Protein AF-A0A8T0U8W2-F1 (afdb_monomer_lite)

Foldseek 3Di:
DVVVVCVVVVVLVVVLVVLVVVLVVVLVVCCVPCVVPDPVVSVVVNVVSVVVSVVSVVVVVVVVVVVVVVVVVVVVVVVVVVVVD

Structure (mmCIF, N/CA/C/O backbone):
data_AF-A0A8T0U8W2-F1
#
_entry.id   AF-A0A8T0U8W2-F1
#
loop_
_atom_site.group_PDB
_atom_site.id
_atom_site.type_symbol
_atom_site.label_atom_id
_atom_site.label_alt_id
_atom_site.label_comp_id
_atom_site.label_asym_id
_atom_site.label_entity_id
_atom_site.label_seq_id
_atom_site.pdbx_PDB_ins_code
_atom_site.Cartn_x
_atom_site.Cartn_y
_atom_site.Cartn_z
_atom_site.occupancy
_atom_site.B_iso_or_equiv
_atom_site.auth_seq_id
_atom_site.auth_comp_id
_atom_site.auth_asym_id
_atom_site.auth_atom_id
_atom_site.pdbx_PDB_model_num
ATOM 1 N N . MET A 1 1 ? 13.912 9.242 -22.081 1.00 55.03 1 MET A N 1
ATOM 2 C CA . MET A 1 1 ? 13.182 8.082 -21.506 1.00 55.03 1 MET A CA 1
ATOM 3 C C . MET A 1 1 ? 12.647 8.318 -20.079 1.00 55.03 1 MET A C 1
ATOM 5 O O . MET A 1 1 ? 12.302 7.353 -19.413 1.00 55.03 1 MET A O 1
ATOM 9 N N . ALA A 1 2 ? 12.534 9.564 -19.593 1.00 59.16 2 ALA A N 1
ATOM 10 C CA . ALA A 1 2 ? 12.051 9.839 -18.229 1.00 59.16 2 ALA A CA 1
ATOM 11 C C . ALA A 1 2 ? 10.514 9.880 -18.121 1.00 59.16 2 ALA A C 1
ATOM 13 O O . ALA A 1 2 ? 9.949 9.402 -17.143 1.00 59.16 2 ALA A O 1
ATOM 14 N N . ILE A 1 3 ? 9.841 10.382 -19.160 1.00 62.59 3 ILE A N 1
ATOM 15 C CA . ILE A 1 3 ? 8.381 10.564 -19.200 1.00 62.59 3 ILE A CA 1
ATOM 16 C C . ILE A 1 3 ? 7.601 9.251 -18.951 1.00 62.59 3 ILE A C 1
ATOM 18 O O . ILE A 1 3 ? 6.707 9.270 -18.109 1.00 62.59 3 ILE A O 1
ATOM 22 N N . PRO A 1 4 ? 7.949 8.092 -19.558 1.00 75.38 4 PRO A N 1
ATOM 23 C CA . PRO A 1 4 ? 7.206 6.846 -19.331 1.00 75.38 4 PRO A CA 1
ATOM 24 C C . PRO A 1 4 ? 7.303 6.341 -17.888 1.00 75.38 4 PRO A C 1
ATOM 26 O O . PRO A 1 4 ? 6.355 5.771 -17.363 1.00 75.38 4 PRO A O 1
ATOM 29 N N . LEU A 1 5 ? 8.448 6.561 -17.234 1.00 78.38 5 LEU A N 1
ATOM 30 C CA . LEU A 1 5 ? 8.665 6.125 -15.856 1.00 78.38 5 LEU A CA 1
ATOM 31 C C . LEU A 1 5 ? 7.849 6.973 -14.878 1.00 78.38 5 LEU A C 1
ATOM 33 O O . LEU A 1 5 ? 7.208 6.438 -13.981 1.00 78.38 5 LEU A O 1
ATOM 37 N N . VAL A 1 6 ? 7.851 8.291 -15.081 1.00 82.62 6 VAL A N 1
ATOM 38 C CA . VAL A 1 6 ? 7.092 9.249 -14.268 1.00 82.62 6 VAL A CA 1
ATOM 39 C C . VAL A 1 6 ? 5.594 8.934 -14.328 1.00 82.62 6 VAL A C 1
ATOM 41 O O . VAL A 1 6 ? 4.950 8.900 -13.284 1.00 82.62 6 VAL A O 1
ATOM 44 N N . LEU A 1 7 ? 5.065 8.596 -15.509 1.00 85.75 7 LEU A N 1
ATOM 45 C CA . LEU A 1 7 ? 3.654 8.236 -15.700 1.00 85.75 7 LEU A CA 1
ATOM 46 C C . LEU A 1 7 ? 3.219 6.972 -14.947 1.00 85.75 7 LEU A C 1
ATOM 48 O O . LEU A 1 7 ? 2.034 6.816 -14.682 1.00 85.75 7 LEU A O 1
ATOM 52 N N . VAL A 1 8 ? 4.148 6.080 -14.599 1.00 83.75 8 VAL A N 1
ATOM 53 C CA . VAL A 1 8 ? 3.845 4.837 -13.871 1.00 83.75 8 VAL A CA 1
ATOM 54 C C . VAL A 1 8 ? 4.130 4.997 -12.376 1.00 83.75 8 VAL A C 1
ATOM 56 O O . VAL A 1 8 ? 3.337 4.573 -11.540 1.00 83.75 8 VAL A O 1
ATOM 59 N N . VAL A 1 9 ? 5.233 5.661 -12.018 1.00 86.75 9 VAL A N 1
ATOM 60 C CA . VAL A 1 9 ? 5.663 5.830 -10.621 1.00 86.75 9 VAL A CA 1
ATOM 61 C C . VAL A 1 9 ? 4.775 6.815 -9.855 1.00 86.75 9 VAL A C 1
ATOM 63 O O . VAL A 1 9 ? 4.482 6.558 -8.691 1.00 86.75 9 VAL A O 1
ATOM 66 N N . LEU A 1 10 ? 4.307 7.906 -10.478 1.00 88.06 10 LEU A N 1
ATOM 67 C CA . LEU A 1 10 ? 3.402 8.860 -9.815 1.00 88.06 10 LEU A CA 1
ATOM 68 C C . LEU A 1 10 ? 2.091 8.220 -9.340 1.00 88.06 10 LEU A C 1
ATOM 70 O O . LEU A 1 10 ? 1.790 8.333 -8.151 1.00 88.06 10 LEU A O 1
ATOM 74 N N . PRO A 1 11 ? 1.305 7.549 -10.206 1.00 89.25 11 PRO A N 1
ATOM 75 C CA . PRO A 1 11 ? 0.066 6.924 -9.764 1.00 89.25 11 PRO A CA 1
ATOM 76 C C . PRO A 1 11 ? 0.318 5.781 -8.775 1.00 89.25 11 PRO A C 1
ATOM 78 O O . PRO A 1 11 ? -0.448 5.645 -7.826 1.00 89.25 11 PRO A O 1
ATOM 81 N N . LEU A 1 12 ? 1.409 5.015 -8.914 1.00 88.06 12 LEU A N 1
ATOM 82 C CA . LEU A 1 12 ? 1.797 3.996 -7.926 1.00 88.06 12 LEU A CA 1
ATOM 83 C C . LEU A 1 12 ? 2.094 4.601 -6.546 1.00 88.06 12 LEU A C 1
ATOM 85 O O . LEU A 1 12 ? 1.613 4.095 -5.533 1.00 88.06 12 LEU A O 1
ATOM 89 N N . GLY A 1 13 ? 2.848 5.702 -6.499 1.00 88.44 13 GLY A N 1
ATOM 90 C CA . GLY A 1 13 ? 3.125 6.428 -5.260 1.00 88.44 13 GLY A CA 1
ATOM 91 C C . GLY A 1 13 ? 1.859 7.019 -4.640 1.00 88.44 13 GLY A C 1
ATOM 92 O O . GLY A 1 13 ? 1.656 6.911 -3.433 1.00 88.44 13 GLY A O 1
ATOM 93 N N . LEU A 1 14 ? 0.963 7.574 -5.462 1.00 91.69 14 LEU A N 1
ATOM 94 C CA . LEU A 1 14 ? -0.319 8.105 -5.001 1.00 91.69 14 LEU A CA 1
ATOM 95 C C . LEU A 1 14 ? -1.220 7.002 -4.426 1.00 91.69 14 LEU A C 1
ATOM 97 O O . LEU A 1 14 ? -1.807 7.191 -3.365 1.00 91.69 14 LEU A O 1
ATOM 101 N N . LEU A 1 15 ? -1.288 5.836 -5.075 1.00 89.56 15 LEU A N 1
ATOM 102 C CA . LEU A 1 15 ? -2.019 4.669 -4.572 1.00 89.56 15 LEU A CA 1
ATOM 103 C C . LEU A 1 15 ? -1.463 4.178 -3.232 1.00 89.56 15 LEU A C 1
ATOM 105 O O . LEU A 1 15 ? -2.235 3.831 -2.338 1.00 89.56 15 LEU A O 1
ATOM 109 N N . PHE A 1 16 ? -0.139 4.174 -3.068 1.00 88.88 16 PHE A N 1
ATOM 110 C CA . PHE A 1 16 ? 0.494 3.825 -1.797 1.00 88.88 16 PHE A CA 1
ATOM 111 C C . PHE A 1 16 ? 0.141 4.830 -0.689 1.00 88.88 16 PHE A C 1
ATOM 113 O O . PHE A 1 16 ? -0.239 4.425 0.409 1.00 88.88 16 PHE A O 1
ATOM 120 N N . LEU A 1 17 ? 0.189 6.134 -0.985 1.00 89.69 17 LEU A N 1
ATOM 121 C CA . LEU A 1 17 ? -0.203 7.185 -0.040 1.00 89.69 17 LEU A CA 1
ATOM 122 C C . LEU A 1 17 ? -1.684 7.091 0.347 1.00 89.69 17 LEU A C 1
ATOM 124 O O . LEU A 1 17 ? -2.013 7.176 1.529 1.00 89.69 17 LEU A O 1
ATOM 128 N N . LEU A 1 18 ? -2.570 6.869 -0.628 1.00 91.81 18 LEU A N 1
ATOM 129 C CA . LEU A 1 18 ? -3.999 6.667 -0.385 1.00 91.81 18 LEU A CA 1
ATOM 130 C C . LEU A 1 18 ? -4.251 5.419 0.467 1.00 91.81 18 LEU A C 1
ATOM 132 O O . LEU A 1 18 ? -5.040 5.481 1.405 1.00 91.81 18 LEU A O 1
ATOM 136 N N . SER A 1 19 ? -3.547 4.315 0.204 1.00 88.88 19 SER A N 1
ATOM 137 C CA . SER A 1 19 ? -3.631 3.102 1.027 1.00 88.88 19 SER A CA 1
ATOM 138 C C . SER A 1 19 ? -3.198 3.365 2.472 1.00 88.88 19 SER A C 1
ATOM 140 O O . SER A 1 19 ? -3.926 3.037 3.409 1.00 88.88 19 SER A O 1
ATOM 142 N N . GLY A 1 20 ? -2.068 4.053 2.668 1.00 89.38 20 GLY A N 1
ATOM 143 C CA . GLY A 1 20 ? -1.608 4.465 3.994 1.00 89.38 20 GLY A CA 1
ATOM 144 C C . GLY A 1 20 ? -2.617 5.354 4.720 1.00 89.38 20 GLY A C 1
ATOM 145 O O . GLY A 1 20 ? -2.866 5.159 5.911 1.00 89.38 20 GLY A O 1
ATOM 146 N N . LEU A 1 21 ? -3.251 6.290 4.011 1.00 91.38 21 LEU A N 1
ATOM 147 C CA . LEU A 1 21 ? -4.282 7.158 4.576 1.00 91.38 21 LEU A CA 1
ATOM 148 C C . LEU A 1 21 ? -5.531 6.367 4.989 1.00 91.38 21 LEU A C 1
ATOM 150 O O . LEU A 1 21 ? -6.045 6.575 6.086 1.00 91.38 21 LEU A O 1
ATOM 154 N N . ILE A 1 22 ? -5.982 5.426 4.154 1.00 89.69 22 ILE A N 1
ATOM 155 C CA . ILE A 1 22 ? -7.117 4.541 4.454 1.00 89.69 22 ILE A CA 1
ATOM 156 C C . ILE A 1 22 ? -6.817 3.692 5.691 1.00 89.69 22 ILE A C 1
ATOM 158 O O . ILE A 1 22 ? -7.646 3.624 6.596 1.00 89.69 22 ILE A O 1
ATOM 162 N N . VAL A 1 23 ? -5.629 3.089 5.776 1.00 90.31 23 VAL A N 1
ATOM 163 C CA . VAL A 1 23 ? -5.225 2.283 6.938 1.00 90.31 23 VAL A CA 1
ATOM 164 C C . VAL A 1 23 ? -5.238 3.116 8.222 1.00 90.31 23 VAL A C 1
ATOM 166 O O . VAL A 1 23 ? -5.815 2.678 9.218 1.00 90.31 23 VAL A O 1
ATOM 169 N N . ASN A 1 24 ? -4.685 4.332 8.195 1.00 87.81 24 ASN A N 1
ATOM 170 C CA . ASN A 1 24 ? -4.697 5.236 9.350 1.00 87.81 24 ASN A CA 1
ATOM 171 C C . ASN A 1 24 ? -6.118 5.687 9.725 1.00 87.81 24 ASN A C 1
ATOM 173 O O . ASN A 1 24 ? -6.455 5.747 10.907 1.00 87.81 24 ASN A O 1
ATOM 177 N N . ALA A 1 25 ? -6.978 5.957 8.741 1.00 88.25 25 ALA A N 1
ATOM 178 C CA . ALA A 1 25 ? -8.375 6.301 8.985 1.00 88.25 25 ALA A CA 1
ATOM 179 C C . ALA A 1 25 ? -9.133 5.133 9.634 1.00 88.25 25 ALA A C 1
ATOM 181 O O . ALA A 1 25 ? -9.838 5.325 10.623 1.00 88.25 25 ALA A O 1
ATOM 182 N N . VAL A 1 26 ? -8.934 3.908 9.140 1.00 86.44 26 VAL A N 1
ATOM 183 C CA . VAL A 1 26 ? -9.509 2.694 9.734 1.00 86.44 26 VAL A CA 1
ATOM 184 C C . VAL A 1 26 ? -8.989 2.498 11.159 1.00 86.44 26 VAL A C 1
ATOM 186 O O . VAL A 1 26 ? -9.781 2.232 12.058 1.00 86.44 26 VAL A O 1
ATOM 189 N N . GLN A 1 27 ? -7.691 2.690 11.406 1.00 84.38 27 GLN A N 1
ATOM 190 C CA . GLN A 1 27 ? -7.118 2.642 12.755 1.00 84.38 27 GLN A CA 1
ATOM 191 C C . GLN A 1 27 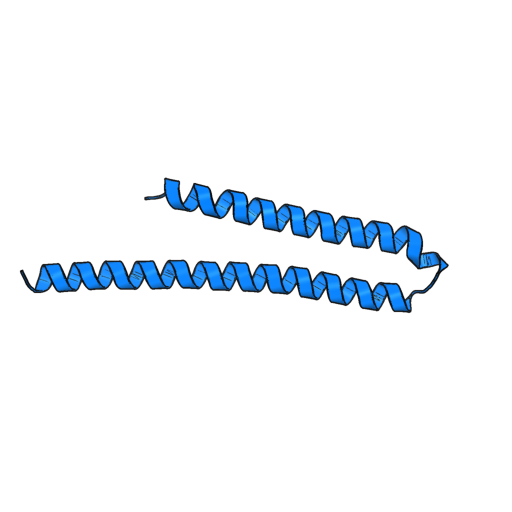? -7.752 3.684 13.688 1.00 84.38 27 GLN A C 1
ATOM 193 O O . GLN A 1 27 ? -8.086 3.343 14.821 1.00 84.38 27 GLN A O 1
ATOM 198 N N . ALA A 1 28 ? -7.969 4.918 13.222 1.00 86.31 28 ALA A N 1
ATOM 199 C CA . ALA A 1 28 ? -8.607 5.982 13.996 1.00 86.31 28 ALA A CA 1
ATOM 200 C C . ALA A 1 28 ? -10.081 5.672 14.314 1.00 86.31 28 ALA A C 1
ATOM 202 O O . ALA A 1 28 ? -10.509 5.816 15.460 1.00 86.31 28 ALA A O 1
ATOM 203 N N . VAL A 1 29 ? -10.843 5.177 13.333 1.00 85.12 29 VAL A N 1
ATOM 204 C CA . VAL A 1 29 ? -12.242 4.756 13.522 1.00 85.12 29 VAL A CA 1
ATOM 205 C C . VAL A 1 29 ? -12.324 3.579 14.494 1.00 85.12 29 VAL A C 1
ATOM 207 O O . VAL A 1 29 ? -13.095 3.619 15.449 1.00 85.12 29 VAL A O 1
ATOM 210 N N . LEU A 1 30 ? -11.482 2.557 14.322 1.00 79.56 30 LEU A N 1
ATOM 211 C CA . LEU A 1 30 ? -11.417 1.415 15.236 1.00 79.56 30 LEU A CA 1
ATOM 212 C C . LEU A 1 30 ? -10.978 1.838 16.638 1.00 79.56 30 LEU A C 1
ATOM 214 O O . LEU A 1 30 ? -11.493 1.310 17.619 1.00 79.56 30 LEU A O 1
ATOM 218 N N . PHE A 1 31 ? -10.060 2.795 16.765 1.00 78.31 31 PHE A N 1
ATOM 219 C CA . PHE A 1 31 ? -9.674 3.336 18.063 1.00 78.31 31 PHE A CA 1
ATOM 220 C C . PHE A 1 31 ? -10.854 4.024 18.758 1.00 78.31 31 PHE A C 1
ATOM 222 O O . PHE A 1 31 ? -11.029 3.853 19.962 1.00 78.31 31 PHE A O 1
ATOM 229 N N . LEU A 1 32 ? -11.695 4.750 18.021 1.00 81.19 32 LEU A N 1
ATOM 230 C CA . LEU A 1 32 ? -12.860 5.422 18.592 1.00 81.19 32 LEU A CA 1
ATOM 231 C C . LEU A 1 32 ? -13.990 4.433 18.941 1.00 81.19 32 LEU A C 1
ATOM 233 O O . LEU A 1 32 ? -14.572 4.526 20.019 1.00 81.19 32 LEU A O 1
ATOM 237 N N . SER A 1 33 ? -14.267 3.456 18.070 1.00 75.25 33 SER A N 1
ATOM 238 C CA . SER A 1 33 ? -15.394 2.521 18.218 1.00 75.25 33 SER A CA 1
ATOM 239 C C . SER A 1 33 ? -15.086 1.277 19.058 1.00 75.25 33 SER A C 1
ATOM 241 O O . SER A 1 33 ? -15.945 0.829 19.811 1.00 75.25 33 SER A O 1
ATOM 243 N N . ILE A 1 34 ? -13.883 0.696 18.958 1.00 67.62 34 ILE A N 1
ATOM 244 C CA . ILE A 1 34 ? -13.525 -0.567 19.638 1.00 67.62 34 ILE A CA 1
ATOM 245 C C . ILE A 1 34 ? -12.952 -0.339 21.041 1.00 67.62 34 ILE A C 1
ATOM 247 O O . ILE A 1 34 ? -13.017 -1.243 21.875 1.00 67.62 34 ILE A O 1
ATOM 251 N N . ARG A 1 35 ? -12.436 0.856 21.361 1.00 63.19 35 ARG A N 1
ATOM 252 C CA . ARG A 1 35 ? -11.940 1.170 22.715 1.00 63.19 35 ARG A CA 1
ATOM 253 C C . ARG A 1 35 ? -12.948 0.879 23.843 1.00 63.19 35 ARG A C 1
ATOM 255 O O . ARG A 1 35 ? -12.489 0.349 24.853 1.00 63.19 35 ARG A O 1
ATOM 262 N N . PRO A 1 36 ? -14.264 1.142 23.709 1.00 61.16 36 PRO A N 1
ATOM 263 C CA . PRO A 1 36 ? -15.241 0.707 24.711 1.00 61.16 3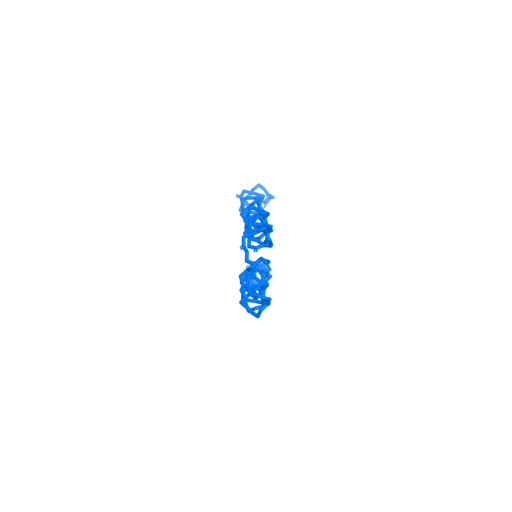6 PRO A CA 1
ATOM 264 C C . PRO A 1 36 ? -15.573 -0.797 24.666 1.00 61.16 36 PRO A C 1
ATOM 266 O O . PRO A 1 36 ? -16.057 -1.326 25.658 1.00 61.16 36 PRO A O 1
ATOM 269 N N . LEU A 1 37 ? -15.315 -1.497 23.554 1.00 65.38 37 LEU A N 1
ATOM 270 C CA . LEU A 1 37 ? -15.765 -2.879 23.333 1.00 65.38 37 LEU A CA 1
ATOM 271 C C . LEU A 1 37 ? -14.706 -3.942 23.663 1.00 65.38 37 LEU A C 1
ATOM 273 O O . LEU A 1 37 ? -15.032 -4.927 24.317 1.00 65.38 37 LEU A O 1
ATOM 277 N N . SER A 1 38 ? -13.452 -3.799 23.210 1.00 64.69 38 SER A N 1
ATOM 278 C CA . SER A 1 38 ? -12.395 -4.789 23.493 1.00 64.69 38 SER A CA 1
ATOM 279 C C . SER A 1 38 ? -11.003 -4.381 22.989 1.00 64.69 38 SER A C 1
ATOM 281 O O . SER A 1 38 ? -10.753 -4.275 21.787 1.00 64.69 38 SER A O 1
ATOM 283 N N . LYS A 1 39 ? -10.019 -4.283 23.896 1.00 70.69 39 LYS A N 1
ATOM 284 C CA . LYS A 1 39 ? -8.601 -4.043 23.545 1.00 70.69 39 LYS A CA 1
ATOM 285 C C . LYS A 1 39 ? -7.961 -5.166 22.711 1.00 70.69 39 LYS A C 1
ATOM 287 O O . LYS A 1 39 ? -6.978 -4.906 22.012 1.00 70.69 39 LYS A O 1
ATOM 292 N N . SER A 1 40 ? -8.456 -6.406 22.788 1.00 75.00 40 SER A N 1
ATOM 293 C CA . SE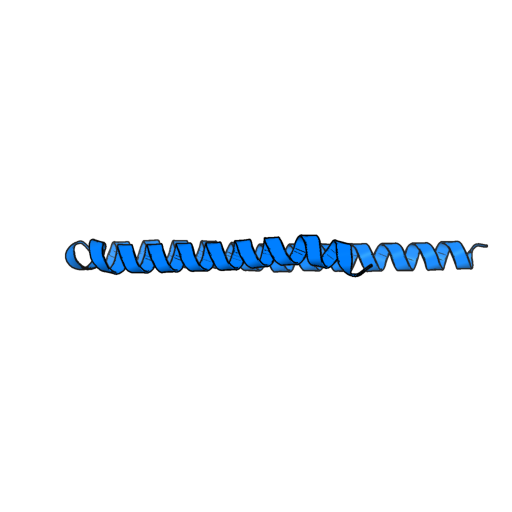R A 1 40 ? -7.822 -7.552 22.117 1.00 75.00 40 SER A CA 1
ATOM 294 C C . SER A 1 40 ? -8.106 -7.575 20.612 1.00 75.00 40 SER A C 1
ATOM 296 O O . SER A 1 40 ? -7.190 -7.833 19.828 1.00 75.00 40 SER A O 1
ATOM 298 N N . LEU A 1 41 ? -9.330 -7.218 20.199 1.00 73.69 41 LEU A N 1
ATOM 299 C CA . LEU A 1 41 ? -9.693 -7.080 18.784 1.00 73.69 41 LEU A CA 1
ATOM 300 C C . LEU A 1 41 ? -8.911 -5.953 18.108 1.00 73.69 41 LEU A C 1
ATOM 302 O O . LEU A 1 41 ? -8.378 -6.156 17.018 1.00 73.69 41 LEU A O 1
ATOM 306 N N . TYR A 1 42 ? -8.765 -4.811 18.787 1.00 77.19 42 TYR A N 1
ATOM 307 C CA . TYR A 1 42 ? -7.975 -3.688 18.284 1.00 77.19 42 TYR A CA 1
ATOM 308 C C . TYR A 1 42 ? -6.541 -4.112 17.938 1.00 77.19 42 TYR A C 1
ATOM 310 O O . TYR A 1 42 ? -6.073 -3.877 16.826 1.00 77.19 42 TYR A O 1
ATOM 318 N N . ARG A 1 43 ? -5.853 -4.814 18.852 1.00 79.50 43 ARG A N 1
ATOM 319 C CA . ARG A 1 43 ? -4.485 -5.304 18.608 1.00 79.50 43 ARG A CA 1
ATOM 320 C C . ARG A 1 43 ? -4.399 -6.246 17.409 1.00 79.50 43 ARG A C 1
ATOM 322 O O . ARG A 1 43 ? -3.412 -6.191 16.678 1.00 79.50 43 ARG A O 1
ATOM 329 N N . ARG A 1 44 ? -5.398 -7.112 17.222 1.00 83.38 44 ARG A N 1
ATOM 330 C CA . ARG A 1 44 ? -5.407 -8.099 16.137 1.00 83.38 44 ARG A CA 1
ATOM 331 C C . ARG A 1 44 ? -5.590 -7.420 14.783 1.00 83.38 44 ARG A C 1
ATOM 333 O O . ARG A 1 44 ? -4.780 -7.647 13.893 1.00 83.38 44 ARG A O 1
ATOM 340 N N . ILE A 1 45 ? -6.577 -6.532 14.659 1.00 82.69 45 ILE A N 1
ATOM 341 C CA . ILE A 1 45 ? -6.843 -5.801 13.410 1.00 82.69 45 ILE A CA 1
ATOM 342 C C . ILE A 1 45 ? -5.679 -4.867 13.070 1.00 82.69 45 ILE A C 1
ATOM 344 O O . ILE A 1 45 ? -5.236 -4.830 11.928 1.00 82.69 45 ILE A O 1
ATOM 348 N N . ASN A 1 46 ? -5.124 -4.172 14.065 1.00 84.19 46 ASN A N 1
ATOM 349 C CA . ASN A 1 46 ? -3.995 -3.276 13.846 1.00 84.19 46 ASN A CA 1
ATOM 350 C C . ASN A 1 46 ? -2.760 -4.010 13.296 1.00 84.19 46 ASN A C 1
ATOM 352 O O . ASN A 1 46 ? -2.063 -3.485 12.432 1.00 84.19 46 ASN A O 1
ATOM 356 N N . ARG A 1 47 ? -2.508 -5.242 13.765 1.00 86.12 47 ARG A N 1
ATOM 357 C CA . ARG A 1 47 ? -1.434 -6.089 13.230 1.00 86.12 47 ARG A CA 1
ATOM 358 C C . ARG A 1 47 ? -1.715 -6.510 11.783 1.00 86.12 47 ARG A C 1
ATOM 360 O O . ARG A 1 47 ? -0.826 -6.363 10.955 1.00 86.12 47 ARG A O 1
ATOM 367 N N . PHE A 1 48 ? -2.940 -6.934 11.465 1.00 87.25 48 PHE A N 1
ATOM 368 C CA . PHE A 1 48 ? -3.327 -7.264 10.085 1.00 87.25 48 PHE A CA 1
ATOM 369 C C . PHE A 1 48 ? -3.174 -6.075 9.125 1.00 87.25 48 PHE A C 1
ATOM 371 O O . PHE A 1 48 ? -2.640 -6.231 8.033 1.00 87.25 48 PHE A O 1
ATOM 378 N N . LEU A 1 49 ? -3.601 -4.876 9.530 1.00 86.25 49 LEU A N 1
ATOM 379 C CA . LEU A 1 49 ? -3.460 -3.666 8.714 1.00 86.25 49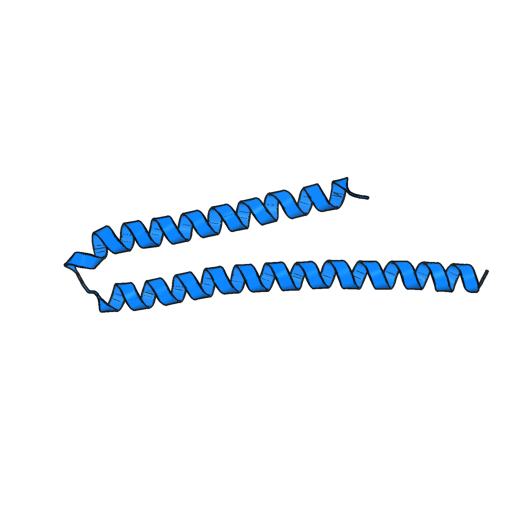 LEU A CA 1
ATOM 380 C C . LEU A 1 49 ? -1.990 -3.295 8.477 1.00 86.25 49 LEU A C 1
ATOM 382 O O . LEU A 1 49 ? -1.625 -2.914 7.366 1.00 86.25 49 LEU A O 1
ATOM 386 N N . ALA A 1 50 ? -1.144 -3.439 9.500 1.00 87.56 50 ALA A N 1
ATOM 387 C CA . ALA A 1 50 ? 0.293 -3.223 9.367 1.00 87.56 50 ALA A CA 1
ATOM 388 C C . ALA A 1 50 ? 0.939 -4.244 8.414 1.00 87.56 50 ALA A C 1
ATOM 390 O O . ALA A 1 50 ? 1.749 -3.858 7.577 1.00 87.56 50 ALA A O 1
ATOM 391 N N . GLU A 1 51 ? 0.554 -5.521 8.497 1.00 90.75 51 GLU A N 1
ATOM 392 C CA . GLU A 1 51 ? 1.019 -6.572 7.581 1.00 90.75 51 GLU A CA 1
ATOM 393 C C . GLU A 1 51 ? 0.593 -6.294 6.130 1.00 90.75 51 GLU A C 1
ATOM 395 O O . GLU A 1 51 ? 1.414 -6.410 5.224 1.00 90.75 51 GLU A O 1
ATOM 400 N N . LEU A 1 52 ? -0.647 -5.847 5.900 1.00 87.50 52 LEU A N 1
ATOM 401 C CA . LEU A 1 52 ? -1.134 -5.470 4.567 1.00 87.50 52 LEU A CA 1
ATOM 402 C C . LEU A 1 52 ? -0.357 -4.286 3.976 1.00 87.50 52 LEU A C 1
ATOM 404 O O . LEU A 1 52 ? 0.075 -4.347 2.823 1.00 87.50 52 LEU A O 1
ATOM 408 N N . LEU A 1 53 ? -0.130 -3.232 4.766 1.00 86.56 53 LEU A N 1
ATOM 409 C CA . LEU A 1 53 ? 0.661 -2.076 4.333 1.00 86.56 53 LEU A CA 1
ATOM 410 C C . LEU A 1 53 ? 2.111 -2.480 4.018 1.00 86.56 53 LEU A C 1
ATOM 412 O O . LEU A 1 53 ? 2.706 -2.005 3.049 1.00 86.56 53 LEU A O 1
ATOM 416 N N . TRP A 1 54 ? 2.674 -3.388 4.817 1.00 89.50 54 TRP A N 1
ATOM 417 C CA . TRP A 1 54 ? 4.028 -3.896 4.626 1.00 89.50 54 TRP A CA 1
ATOM 418 C C . TRP A 1 54 ? 4.162 -4.749 3.362 1.00 89.50 54 TRP A C 1
ATOM 420 O O . TRP A 1 54 ? 5.120 -4.584 2.609 1.00 89.50 54 TRP A O 1
ATOM 430 N N . LEU A 1 55 ? 3.182 -5.608 3.071 1.00 90.00 55 LEU A N 1
ATOM 431 C CA . LEU A 1 55 ? 3.129 -6.371 1.821 1.00 90.00 55 LEU A CA 1
ATOM 432 C C . LEU A 1 55 ? 3.051 -5.452 0.600 1.00 90.00 55 LEU A C 1
ATOM 434 O O . LEU A 1 55 ? 3.713 -5.706 -0.404 1.00 90.00 55 LEU A O 1
ATOM 438 N N . GLN A 1 56 ? 2.301 -4.354 0.700 1.00 87.56 56 GLN A N 1
ATOM 439 C CA . GLN A 1 56 ? 2.224 -3.358 -0.364 1.00 87.56 56 GLN A CA 1
ATOM 440 C C . GLN A 1 56 ? 3.575 -2.660 -0.601 1.00 87.56 56 GLN A C 1
ATOM 442 O O . GLN A 1 56 ? 3.936 -2.395 -1.749 1.00 87.56 56 GLN A O 1
ATOM 447 N N . LEU A 1 57 ? 4.354 -2.422 0.461 1.00 87.62 57 LEU A N 1
ATOM 448 C CA . LEU A 1 57 ? 5.719 -1.899 0.362 1.00 87.62 57 LEU A CA 1
ATOM 449 C C . LEU A 1 57 ? 6.679 -2.917 -0.275 1.00 87.62 57 LEU A C 1
ATOM 451 O O . LEU A 1 57 ? 7.432 -2.558 -1.179 1.00 87.62 57 LEU A O 1
ATOM 455 N N . ILE A 1 58 ? 6.635 -4.182 0.160 1.00 92.25 58 ILE A N 1
ATOM 456 C CA . ILE A 1 58 ? 7.453 -5.267 -0.409 1.00 92.25 58 ILE A CA 1
ATOM 457 C C . ILE A 1 58 ? 7.169 -5.415 -1.905 1.00 92.25 58 ILE A C 1
ATOM 459 O O . ILE A 1 58 ? 8.101 -5.463 -2.703 1.00 92.25 58 ILE A O 1
ATOM 463 N N . TRP A 1 59 ? 5.892 -5.420 -2.291 1.00 90.81 59 TRP A N 1
ATOM 464 C CA . TRP A 1 59 ? 5.475 -5.515 -3.687 1.00 90.81 59 TRP A CA 1
ATOM 465 C C . TRP A 1 59 ? 6.023 -4.364 -4.540 1.00 90.81 59 TRP A C 1
ATOM 467 O O . TRP A 1 59 ? 6.508 -4.587 -5.647 1.00 90.81 59 TRP A O 1
ATOM 477 N N . LEU A 1 60 ? 6.015 -3.135 -4.014 1.00 88.00 60 LEU A N 1
ATOM 478 C CA . LEU A 1 60 ? 6.558 -1.972 -4.718 1.00 88.00 60 LEU A CA 1
ATOM 479 C C . LEU A 1 60 ? 8.079 -2.081 -4.932 1.00 88.00 60 LEU A C 1
ATOM 481 O O . LEU A 1 60 ? 8.582 -1.732 -6.003 1.00 88.00 60 LEU A O 1
ATOM 485 N N . VAL A 1 61 ? 8.812 -2.578 -3.929 1.00 87.38 61 VAL A N 1
ATOM 486 C CA . VAL A 1 61 ? 10.265 -2.801 -4.012 1.00 87.38 61 VAL A CA 1
ATOM 487 C C . VAL A 1 61 ? 10.601 -3.917 -5.003 1.00 87.38 61 VAL A C 1
ATOM 489 O O . VAL A 1 61 ? 11.518 -3.752 -5.809 1.00 87.38 61 VAL A O 1
ATOM 492 N N . ASP A 1 62 ? 9.851 -5.018 -4.981 1.00 87.50 62 ASP A N 1
ATOM 493 C CA . ASP A 1 62 ? 10.037 -6.151 -5.893 1.00 87.50 62 ASP A CA 1
ATOM 494 C C . ASP A 1 62 ? 9.745 -5.758 -7.352 1.00 87.50 62 ASP A C 1
ATOM 496 O O . ASP A 1 62 ? 10.562 -5.979 -8.251 1.00 87.50 62 ASP A O 1
ATOM 500 N N . TRP A 1 63 ? 8.647 -5.031 -7.581 1.00 87.06 63 TRP A N 1
ATOM 501 C CA . TRP A 1 63 ? 8.334 -4.448 -8.886 1.00 87.06 63 TRP A CA 1
ATOM 502 C C . TRP A 1 63 ? 9.462 -3.535 -9.392 1.00 87.06 63 TRP A C 1
ATOM 504 O O . TRP A 1 63 ? 9.902 -3.642 -10.543 1.00 87.06 63 TRP A O 1
ATOM 514 N N . TRP A 1 64 ? 9.988 -2.665 -8.524 1.00 84.00 64 TRP A N 1
ATOM 515 C CA . TRP A 1 64 ? 11.096 -1.774 -8.867 1.00 84.00 64 TRP A CA 1
ATOM 516 C C . TRP A 1 64 ? 12.384 -2.533 -9.221 1.00 84.00 64 TRP A C 1
ATOM 518 O O . TRP A 1 64 ? 13.107 -2.138 -10.145 1.00 84.00 64 TRP A O 1
ATOM 528 N N . ALA A 1 65 ? 12.670 -3.638 -8.527 1.00 83.88 65 ALA A N 1
ATOM 529 C CA . ALA A 1 65 ? 13.797 -4.511 -8.839 1.00 83.88 65 ALA A CA 1
ATOM 530 C C . ALA A 1 65 ? 13.643 -5.153 -10.229 1.00 83.88 65 ALA A C 1
ATOM 532 O O . ALA A 1 65 ? 14.587 -5.112 -11.025 1.00 83.88 65 ALA A O 1
ATOM 533 N N . GLY A 1 66 ? 12.444 -5.636 -10.573 1.00 80.94 66 GLY A N 1
ATOM 534 C CA . GLY A 1 66 ? 12.133 -6.170 -11.903 1.00 80.94 66 GLY A CA 1
ATOM 535 C C . GLY A 1 66 ? 12.408 -5.170 -13.034 1.00 80.94 66 GLY A C 1
ATOM 536 O O . GLY A 1 66 ? 13.067 -5.507 -14.022 1.00 80.94 66 GLY A O 1
ATOM 537 N N . VAL A 1 67 ? 12.011 -3.903 -12.863 1.00 80.56 67 VAL A N 1
ATOM 538 C CA . VAL A 1 67 ? 12.275 -2.833 -13.847 1.00 80.56 67 VAL A CA 1
ATOM 539 C C . VAL A 1 67 ? 13.780 -2.604 -14.058 1.00 80.56 67 VAL A C 1
ATOM 541 O O . VAL A 1 67 ? 14.227 -2.393 -15.191 1.00 80.56 67 VAL A O 1
ATOM 544 N N . LYS A 1 68 ? 14.594 -2.663 -12.993 1.00 75.38 68 LYS A N 1
ATOM 545 C CA . LYS A 1 68 ? 16.059 -2.523 -13.098 1.00 75.38 68 LYS A CA 1
ATOM 546 C C . LYS A 1 68 ? 16.706 -3.697 -13.836 1.00 75.38 68 LYS A C 1
ATOM 548 O O . LYS A 1 68 ? 17.586 -3.475 -14.668 1.00 75.38 68 LYS A O 1
ATOM 553 N N . VAL A 1 69 ? 16.258 -4.924 -13.568 1.00 74.88 69 VAL A N 1
ATOM 554 C CA . VAL A 1 69 ? 16.786 -6.138 -14.214 1.00 74.88 69 VAL A CA 1
ATOM 555 C C . VAL A 1 69 ? 16.518 -6.123 -15.722 1.00 74.88 69 VAL A C 1
ATOM 557 O O . VAL A 1 69 ? 17.433 -6.382 -16.507 1.00 74.88 69 VAL A O 1
ATOM 560 N N . ILE A 1 70 ? 15.306 -5.741 -16.138 1.00 74.44 70 ILE A N 1
ATOM 561 C CA . ILE A 1 70 ? 14.936 -5.624 -17.559 1.00 74.44 70 ILE A CA 1
ATOM 562 C C . ILE A 1 70 ? 15.829 -4.603 -18.273 1.00 74.44 70 ILE A C 1
ATOM 564 O O . ILE A 1 70 ? 16.335 -4.873 -19.364 1.00 74.44 70 ILE A O 1
ATOM 568 N N . ARG A 1 71 ? 16.086 -3.449 -17.642 1.00 67.12 71 ARG A N 1
ATOM 569 C CA . ARG A 1 71 ? 16.934 -2.403 -18.231 1.00 67.12 71 ARG A CA 1
ATOM 570 C C . ARG A 1 71 ? 18.362 -2.900 -18.495 1.00 67.12 71 ARG A C 1
ATOM 572 O O . ARG A 1 71 ? 18.895 -2.657 -19.573 1.00 67.12 71 ARG A O 1
ATOM 579 N N . ASN A 1 72 ? 18.951 -3.637 -17.551 1.00 75.12 72 ASN A N 1
ATOM 580 C CA . ASN A 1 72 ? 20.314 -4.167 -17.686 1.00 75.12 72 ASN A CA 1
ATOM 581 C C . ASN A 1 72 ? 20.435 -5.226 -18.797 1.00 75.12 72 ASN A C 1
ATOM 583 O O . ASN A 1 72 ? 21.424 -5.242 -19.526 1.00 75.12 72 ASN A O 1
ATOM 587 N N . LYS A 1 73 ? 19.426 -6.091 -18.965 1.00 72.50 73 LYS A N 1
ATOM 588 C CA . LYS A 1 73 ? 19.396 -7.107 -20.037 1.00 72.50 73 LYS A CA 1
ATOM 589 C C . LYS A 1 73 ? 19.318 -6.488 -21.438 1.00 72.50 73 LYS A C 1
ATOM 591 O O . LYS A 1 73 ? 19.974 -6.977 -22.360 1.00 72.50 73 LYS A O 1
ATOM 596 N N . VAL A 1 74 ? 18.535 -5.418 -21.593 1.00 75.62 74 VAL A N 1
ATOM 597 C CA . VAL A 1 74 ? 18.401 -4.687 -22.865 1.00 75.62 74 VAL A CA 1
ATOM 598 C C . VAL A 1 74 ? 19.712 -4.006 -23.251 1.00 75.62 74 VAL A C 1
ATOM 600 O O . VAL A 1 74 ? 20.117 -4.095 -24.408 1.00 75.62 74 VAL A O 1
ATOM 603 N N . GLU A 1 75 ? 20.395 -3.369 -22.300 1.00 77.31 75 GLU A N 1
ATOM 604 C CA . GLU A 1 75 ? 21.669 -2.691 -22.569 1.00 77.31 75 GLU A CA 1
ATOM 605 C C . GLU A 1 75 ? 22.758 -3.684 -23.004 1.00 77.31 75 GLU A C 1
ATOM 607 O O . GLU A 1 75 ? 23.424 -3.477 -24.015 1.00 77.31 75 GLU A O 1
ATOM 612 N N . GLN A 1 76 ? 22.866 -4.827 -22.319 1.00 73.19 76 GLN A N 1
ATOM 613 C CA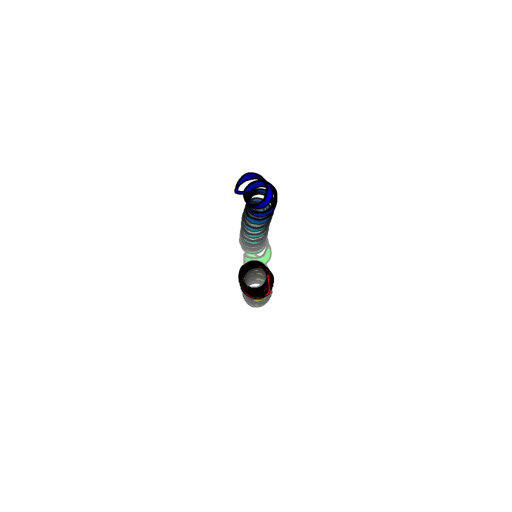 . GLN A 1 76 ? 23.817 -5.887 -22.673 1.00 73.19 76 GLN A CA 1
ATOM 614 C C . GLN A 1 76 ? 23.556 -6.481 -24.064 1.00 73.19 76 GLN A C 1
ATOM 616 O O . GLN A 1 76 ? 24.488 -6.672 -24.839 1.00 73.19 76 GLN A O 1
ATOM 621 N N . SER A 1 77 ? 22.290 -6.707 -24.426 1.00 74.31 77 SER A N 1
ATOM 622 C CA . SER A 1 77 ? 21.945 -7.249 -25.750 1.00 74.31 77 SER A CA 1
ATOM 623 C C . SER A 1 77 ? 22.310 -6.285 -26.884 1.00 74.31 77 SER A C 1
ATOM 625 O O . SER A 1 77 ? 22.744 -6.720 -27.949 1.00 74.31 77 SER A O 1
ATOM 627 N N . LYS A 1 78 ? 22.184 -4.970 -26.653 1.00 74.81 78 LYS A N 1
ATOM 628 C CA . LYS A 1 78 ? 22.624 -3.947 -27.612 1.00 74.81 78 LYS A CA 1
ATOM 629 C C . LYS A 1 78 ? 24.142 -3.937 -27.779 1.00 74.81 78 LYS A C 1
ATOM 631 O O . LYS A 1 78 ? 24.611 -3.840 -28.909 1.00 74.81 78 LYS A O 1
ATOM 636 N N . ILE A 1 79 ? 24.892 -4.072 -26.684 1.00 76.12 79 ILE A N 1
ATOM 637 C CA . ILE A 1 79 ? 26.360 -4.140 -26.716 1.00 76.12 79 ILE A CA 1
ATOM 638 C C . ILE A 1 79 ? 26.822 -5.388 -27.478 1.00 76.12 79 ILE A C 1
ATOM 640 O O . ILE A 1 79 ? 27.670 -5.274 -28.357 1.00 76.12 79 ILE A O 1
ATOM 644 N N . SER A 1 80 ? 26.234 -6.562 -27.221 1.00 73.88 80 SER A N 1
ATOM 645 C CA . SER A 1 80 ? 26.578 -7.790 -27.953 1.00 73.88 80 SER A CA 1
ATOM 646 C C . SER A 1 80 ? 26.250 -7.703 -29.445 1.00 73.88 80 SER A C 1
ATOM 648 O O . SER A 1 80 ? 27.059 -8.125 -30.261 1.00 73.88 80 SER A O 1
ATOM 650 N N . PHE A 1 81 ? 25.104 -7.123 -29.819 1.00 76.19 81 PHE A N 1
ATOM 651 C CA . PH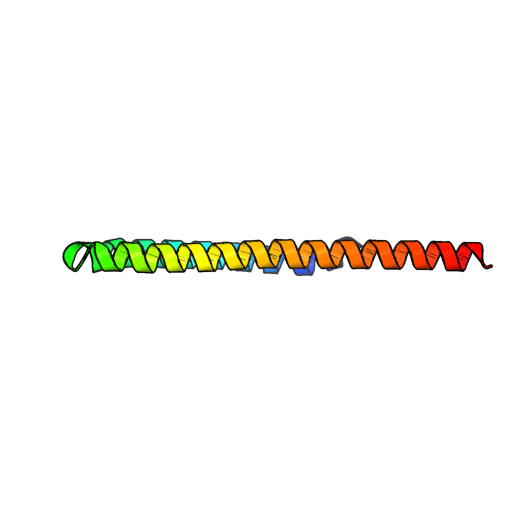E A 1 81 ? 24.739 -6.928 -31.226 1.00 76.19 81 PHE A CA 1
ATOM 652 C C . PHE A 1 81 ? 25.675 -5.946 -31.947 1.00 76.19 81 PHE A C 1
ATOM 654 O O . PHE A 1 81 ? 25.991 -6.148 -33.114 1.00 76.19 81 PHE A O 1
ATOM 661 N N . PHE A 1 82 ? 26.142 -4.902 -31.255 1.00 76.19 82 PHE A N 1
ATOM 662 C CA . PHE A 1 82 ? 27.112 -3.953 -31.806 1.00 76.19 82 PHE A CA 1
ATOM 663 C C . PHE A 1 82 ? 28.528 -4.540 -31.892 1.00 76.19 82 PHE A C 1
ATOM 665 O O . PHE A 1 82 ? 29.251 -4.218 -32.818 1.00 76.19 82 PHE A O 1
ATOM 672 N N . ALA A 1 83 ? 28.915 -5.424 -30.967 1.00 76.12 83 ALA A N 1
ATOM 673 C CA . ALA A 1 83 ? 30.200 -6.129 -31.008 1.00 76.12 83 ALA A CA 1
ATOM 674 C C . ALA A 1 83 ? 30.267 -7.241 -32.078 1.00 76.12 83 ALA A C 1
ATOM 676 O O . ALA A 1 83 ? 31.356 -7.700 -32.411 1.00 76.12 83 ALA A O 1
ATOM 677 N N . LEU A 1 84 ? 29.115 -7.699 -32.583 1.00 77.69 84 LEU A N 1
ATOM 678 C CA . LEU A 1 84 ? 28.977 -8.728 -33.626 1.00 77.69 84 LEU A CA 1
ATOM 679 C C . LEU A 1 84 ? 28.817 -8.154 -35.049 1.00 77.69 84 LEU A C 1
ATOM 681 O O . LEU A 1 84 ? 28.743 -8.932 -36.000 1.00 77.69 84 LEU A O 1
ATOM 685 N N . ARG A 1 85 ? 28.739 -6.827 -35.199 1.00 68.50 85 ARG A N 1
ATOM 686 C CA . ARG A 1 85 ? 28.668 -6.109 -36.479 1.00 68.50 85 ARG A CA 1
ATOM 687 C C . ARG A 1 85 ? 29.988 -5.405 -36.760 1.00 68.50 85 ARG A C 1
ATOM 689 O O . ARG A 1 85 ? 30.343 -5.337 -37.956 1.00 68.50 85 ARG A O 1
#

pLDDT: mean 80.87, std 8.67, range [55.03, 92.25]

Organism: Panicum virgatum (NCBI:txid38727)

Radius of gyration: 21.05 Å; chains: 1; bounding box: 46×19×61 Å

Secondary structure (DSSP, 8-state):
--HHHHHHHHHHHHHHHHHHHHHHHHHHHHHHHHTTT-HHHHHHHHHHHHHHHHHHHHHHHHHHHHHHHHHHHHHHHHHHHHHT-

Sequence (85 aa):
MAIPLVLVVLPLGLLFLLSGLIVNAVQAVLFLSIRPLSKSLYRRINRFLAELLWLQLIWLVDWWAGVKVIRNKVEQSKISFFALR